Protein AF-A0A6M0C9Z7-F1 (afdb_monomer_lite)

Sequence (163 aa):
SEVKKAYPNFPDISFANYVRMMDSFFFRKKTLMELGNIENYPGWQTTRFIWFYFKRPLECLSSPLSEKYFGSEKCQEDMFPVRFLKTENLNQDLYDFLIEVGYKQNEIKFILERKKVLPPSPTGEGSRKAKWEEYYTPELKNFVRKREKFLFFLFPDYDVQKK

Secondary structure (DSSP, 8-state):
-HHHHH-TTTTS--HHHHHHHIIIIIS-HHHHHTT--GGGSPPHHHHHHHHHHBSSHHHHHTS---HHHHTSHHHHHHB---PPPPSTTHHHHHHHHHHHTT--HHHHTHHHHPPPP-PPPTTSS-STT--HHHH--HHHHHHHHHHTHHHHHH-GGG-PPP-

Structure (mmCIF, N/CA/C/O backbone):
data_AF-A0A6M0C9Z7-F1
#
_entry.id   AF-A0A6M0C9Z7-F1
#
loop_
_atom_site.group_PDB
_atom_site.id
_atom_site.type_symbol
_atom_site.label_atom_id
_atom_site.label_alt_id
_atom_site.label_comp_id
_atom_site.label_asym_id
_atom_site.label_entity_id
_atom_site.label_seq_id
_atom_site.pdbx_PDB_ins_code
_atom_site.Cartn_x
_atom_site.Cartn_y
_atom_site.Cartn_z
_atom_site.occupancy
_atom_site.B_iso_or_equiv
_atom_site.auth_seq_id
_atom_site.auth_comp_id
_atom_site.auth_asym_id
_atom_site.auth_atom_id
_atom_site.pdbx_PDB_model_num
ATOM 1 N N . SER A 1 1 ? -3.257 0.398 -30.704 1.00 77.19 1 SER A N 1
ATOM 2 C CA . SER A 1 1 ? -2.714 1.089 -29.516 1.00 77.19 1 SER A CA 1
ATOM 3 C C . SER A 1 1 ? -1.253 0.703 -29.341 1.00 77.19 1 SER A C 1
ATOM 5 O O . SER A 1 1 ? -0.867 -0.358 -29.820 1.00 77.19 1 SER A O 1
ATOM 7 N N . GLU A 1 2 ? -0.439 1.528 -28.675 1.00 80.00 2 GLU A N 1
ATOM 8 C CA . GLU A 1 2 ? 0.957 1.179 -28.341 1.00 80.00 2 GLU A CA 1
ATOM 9 C C . GLU A 1 2 ? 1.044 -0.105 -27.499 1.00 80.00 2 GLU A C 1
ATOM 11 O O . GLU A 1 2 ? 1.931 -0.924 -27.713 1.00 80.00 2 GLU A O 1
ATOM 16 N N . VAL A 1 3 ? 0.042 -0.343 -26.645 1.00 83.19 3 VAL A N 1
ATOM 17 C CA . VAL A 1 3 ? -0.122 -1.591 -25.885 1.00 83.19 3 VAL A CA 1
ATOM 18 C C . VAL A 1 3 ? -0.164 -2.817 -26.800 1.00 83.19 3 VAL A C 1
ATOM 20 O O . VAL A 1 3 ? 0.606 -3.742 -26.586 1.00 83.19 3 VAL A O 1
ATOM 23 N N . LYS A 1 4 ? -0.988 -2.816 -27.860 1.00 85.31 4 LYS A N 1
ATOM 24 C CA . LYS A 1 4 ? -1.060 -3.944 -28.813 1.00 85.31 4 LYS A CA 1
ATOM 25 C C . LYS A 1 4 ? 0.233 -4.140 -29.617 1.00 85.31 4 LYS A C 1
ATOM 27 O O . LYS A 1 4 ? 0.469 -5.236 -30.103 1.00 85.31 4 LYS A O 1
ATOM 32 N N . LYS A 1 5 ? 1.066 -3.099 -29.767 1.00 87.25 5 LYS A N 1
ATOM 33 C CA . LYS A 1 5 ? 2.389 -3.222 -30.406 1.00 87.25 5 LYS A CA 1
ATOM 34 C C . LYS A 1 5 ? 3.394 -3.919 -29.484 1.00 87.25 5 LYS A C 1
ATOM 36 O O . LYS A 1 5 ? 4.149 -4.758 -29.952 1.00 87.25 5 LYS A O 1
ATOM 41 N N . ALA A 1 6 ? 3.398 -3.577 -28.193 1.00 85.38 6 ALA A N 1
ATOM 42 C CA . ALA A 1 6 ? 4.295 -4.181 -27.203 1.00 85.38 6 ALA A CA 1
ATOM 43 C C . ALA A 1 6 ? 3.816 -5.559 -26.706 1.00 85.38 6 ALA A C 1
ATOM 45 O O . ALA A 1 6 ? 4.632 -6.398 -26.338 1.00 85.38 6 ALA A O 1
ATOM 46 N N . TYR A 1 7 ? 2.503 -5.798 -26.718 1.00 89.31 7 TYR A N 1
ATOM 47 C CA . TYR A 1 7 ? 1.858 -7.031 -26.271 1.00 89.31 7 TYR A CA 1
ATOM 48 C C . TYR A 1 7 ? 0.851 -7.515 -27.331 1.00 89.31 7 TYR A C 1
ATOM 50 O O . TYR A 1 7 ? -0.345 -7.231 -27.214 1.00 89.31 7 TYR A O 1
ATOM 58 N N . PRO A 1 8 ? 1.312 -8.236 -28.372 1.00 89.88 8 PRO A N 1
ATOM 59 C CA . PRO A 1 8 ? 0.471 -8.644 -29.503 1.00 89.88 8 PRO A CA 1
ATOM 60 C C . PRO A 1 8 ? -0.758 -9.476 -29.121 1.00 89.88 8 PRO A C 1
ATOM 62 O O . PRO A 1 8 ? -1.802 -9.344 -29.753 1.00 89.88 8 PRO A O 1
ATOM 65 N N . ASN A 1 9 ? -0.660 -10.271 -28.051 1.00 91.62 9 ASN A N 1
ATOM 66 C CA . ASN A 1 9 ? -1.744 -11.147 -27.599 1.00 91.62 9 ASN A CA 1
ATOM 67 C C . ASN A 1 9 ? -2.796 -10.430 -26.733 1.00 91.62 9 ASN A C 1
ATOM 69 O O . ASN A 1 9 ? -3.750 -11.055 -26.293 1.00 91.62 9 ASN A O 1
ATOM 73 N N . PHE A 1 10 ? -2.664 -9.123 -26.479 1.00 89.25 10 PHE A N 1
ATOM 74 C CA . PHE A 1 10 ? -3.620 -8.380 -25.653 1.00 89.25 10 PHE A CA 1
ATOM 75 C C . PHE A 1 10 ? -5.074 -8.504 -26.176 1.00 89.25 10 PHE A C 1
ATOM 77 O O . PHE A 1 10 ? -5.312 -8.236 -27.360 1.00 89.25 10 PHE A O 1
ATOM 84 N N . PRO A 1 11 ? -6.074 -8.790 -25.313 1.00 89.81 11 PRO A N 1
ATOM 85 C CA . PRO A 1 11 ? -6.016 -8.781 -23.843 1.00 89.81 11 PRO A CA 1
ATOM 86 C C . PRO A 1 11 ? -5.539 -10.086 -23.185 1.00 89.81 11 PRO A C 1
ATOM 88 O O . PRO A 1 11 ? -5.386 -10.111 -21.967 1.00 89.81 11 PRO A O 1
ATOM 91 N N . ASP A 1 12 ? -5.279 -11.138 -23.958 1.00 94.00 12 ASP A N 1
ATOM 92 C CA . ASP A 1 12 ? -4.845 -12.444 -23.461 1.00 94.00 12 ASP A CA 1
ATOM 93 C C . ASP A 1 12 ? -3.325 -12.476 -23.209 1.00 94.00 12 ASP A C 1
ATOM 95 O O . ASP A 1 12 ? -2.513 -12.908 -24.029 1.00 94.00 12 ASP A O 1
ATOM 99 N N . ILE A 1 13 ? -2.913 -11.914 -22.072 1.00 92.94 13 ILE A N 1
ATOM 100 C CA . ILE A 1 13 ? -1.512 -11.849 -21.640 1.00 92.94 13 ILE A CA 1
ATOM 101 C C . ILE A 1 13 ? -1.326 -12.517 -20.279 1.00 92.94 13 ILE A C 1
ATOM 103 O O . ILE A 1 13 ? -2.209 -12.489 -19.425 1.00 92.94 13 ILE A O 1
ATOM 107 N N . SER A 1 14 ? -0.133 -13.069 -20.045 1.00 91.81 14 SER A N 1
ATOM 108 C CA . SER A 1 14 ? 0.225 -13.623 -18.737 1.00 91.81 14 SER A CA 1
ATOM 109 C C . SER A 1 14 ? 0.189 -12.553 -17.641 1.00 91.81 14 SER A C 1
ATOM 111 O O . SER A 1 14 ? 0.409 -11.367 -17.903 1.00 91.81 14 SER A O 1
ATOM 113 N N . PHE A 1 15 ? 0.006 -12.973 -16.387 1.00 92.19 15 PHE A N 1
ATOM 114 C CA . PHE A 1 15 ? 0.048 -12.062 -15.240 1.00 92.19 15 PHE A CA 1
ATOM 115 C C . PHE A 1 15 ? 1.365 -11.266 -15.167 1.00 92.19 15 PHE A C 1
ATOM 117 O O . PHE A 1 15 ? 1.355 -10.062 -14.920 1.00 92.19 15 PHE A O 1
ATOM 124 N N . ALA A 1 16 ? 2.502 -11.904 -15.466 1.00 92.50 16 ALA A N 1
ATOM 125 C CA . ALA A 1 16 ? 3.800 -11.231 -15.516 1.00 92.50 16 ALA A CA 1
ATOM 126 C C . ALA A 1 16 ? 3.838 -10.109 -16.568 1.00 92.50 16 ALA A C 1
ATOM 128 O O . ALA A 1 16 ? 4.308 -9.005 -16.281 1.00 92.50 16 ALA A O 1
ATOM 129 N N . ASN A 1 17 ? 3.308 -10.370 -17.767 1.00 91.50 17 ASN A N 1
ATOM 130 C CA . ASN A 1 17 ? 3.210 -9.365 -18.823 1.00 91.50 17 ASN A CA 1
ATOM 131 C C . ASN A 1 17 ? 2.214 -8.267 -18.459 1.00 91.50 17 ASN A C 1
ATOM 133 O O . ASN A 1 17 ? 2.490 -7.102 -18.720 1.00 91.50 17 ASN A O 1
ATOM 137 N N . TYR A 1 18 ? 1.109 -8.605 -17.795 1.00 91.75 18 TYR A N 1
ATOM 138 C CA . TYR A 1 18 ? 0.163 -7.621 -17.280 1.00 91.75 18 TYR A CA 1
ATOM 139 C C . TYR A 1 18 ? 0.823 -6.666 -16.277 1.00 91.75 18 TYR A C 1
ATOM 141 O O . TYR A 1 18 ? 0.713 -5.453 -16.435 1.00 91.75 18 TYR A O 1
ATOM 149 N N . VAL A 1 19 ? 1.572 -7.176 -15.294 1.00 90.69 19 VAL A N 1
ATOM 150 C CA . VAL A 1 19 ? 2.279 -6.340 -14.306 1.00 90.69 19 VAL A CA 1
ATOM 151 C C . VAL A 1 19 ? 3.297 -5.417 -14.984 1.00 90.69 19 VAL A C 1
ATOM 153 O O . VAL A 1 19 ? 3.304 -4.214 -14.723 1.00 90.69 19 VAL A O 1
ATOM 156 N N . ARG A 1 20 ? 4.121 -5.947 -15.898 1.00 88.25 20 ARG A N 1
ATOM 157 C CA . ARG A 1 20 ? 5.107 -5.147 -16.649 1.00 88.25 20 ARG A CA 1
ATOM 158 C C . ARG A 1 20 ? 4.442 -4.114 -17.558 1.00 88.25 20 ARG A C 1
ATOM 160 O O . ARG A 1 20 ? 4.926 -2.988 -17.667 1.00 88.25 20 ARG A O 1
ATOM 167 N N . MET A 1 21 ? 3.325 -4.471 -18.191 1.00 87.44 21 MET A N 1
ATOM 168 C CA . MET A 1 21 ? 2.523 -3.564 -19.007 1.00 87.44 21 MET A CA 1
ATOM 169 C C . MET A 1 21 ? 1.960 -2.425 -18.157 1.00 87.44 21 MET A C 1
ATOM 171 O O . MET A 1 21 ? 2.094 -1.269 -18.548 1.00 87.44 21 MET A O 1
ATOM 175 N N . MET A 1 22 ? 1.367 -2.735 -17.001 1.00 84.69 22 MET A N 1
ATOM 176 C CA . MET A 1 22 ? 0.821 -1.736 -16.080 1.00 84.69 22 MET A CA 1
ATOM 177 C C . MET A 1 22 ? 1.895 -0.744 -15.630 1.00 84.69 22 MET A C 1
ATOM 179 O O . MET A 1 22 ? 1.676 0.464 -15.714 1.00 84.69 22 MET A O 1
ATOM 183 N N . ASP A 1 23 ? 3.071 -1.244 -15.248 1.00 81.75 23 ASP A N 1
ATOM 184 C CA . ASP A 1 23 ? 4.211 -0.410 -14.853 1.00 81.75 23 ASP A CA 1
ATOM 185 C C . ASP A 1 23 ? 4.734 0.466 -16.012 1.00 81.75 23 ASP A C 1
ATOM 187 O O . ASP A 1 23 ? 5.104 1.615 -15.800 1.00 81.75 23 ASP A O 1
ATOM 191 N N . SER A 1 24 ? 4.695 -0.029 -17.256 1.00 77.06 24 SER A N 1
ATOM 192 C CA . SER A 1 24 ? 5.246 0.681 -18.426 1.00 77.06 24 SER A CA 1
ATOM 193 C C . SER A 1 24 ? 4.286 1.677 -19.093 1.00 77.06 24 SER A C 1
ATOM 195 O O . SER A 1 24 ? 4.732 2.678 -19.658 1.00 77.06 24 SER A O 1
ATOM 197 N N . PHE A 1 25 ? 2.981 1.380 -19.108 1.00 71.94 25 PHE A N 1
ATOM 198 C CA . PHE A 1 25 ? 1.985 2.105 -19.913 1.00 71.94 25 PHE A CA 1
ATOM 199 C C . PHE A 1 25 ? 1.018 2.958 -19.096 1.00 71.94 25 PHE A C 1
ATOM 201 O O . PHE A 1 25 ? 0.568 3.990 -19.590 1.00 71.94 25 PHE A O 1
ATOM 208 N N . PHE A 1 26 ? 0.670 2.538 -17.877 1.00 67.06 26 PHE A N 1
ATOM 209 C CA . PHE A 1 26 ? -0.294 3.267 -17.043 1.00 67.06 26 PHE A CA 1
ATOM 210 C C . PHE A 1 26 ? 0.373 4.253 -16.087 1.00 67.06 26 PHE A C 1
ATOM 212 O O . PHE A 1 26 ? -0.285 5.157 -15.568 1.00 67.06 26 PHE A O 1
ATOM 219 N N . PHE A 1 27 ? 1.692 4.155 -15.932 1.00 61.81 27 PHE A N 1
ATOM 220 C CA . PHE A 1 27 ? 2.488 5.247 -15.406 1.00 61.81 27 PHE A CA 1
ATOM 221 C C . PHE A 1 27 ? 2.344 6.452 -16.342 1.00 61.81 27 PHE A C 1
ATOM 223 O O . PHE A 1 27 ? 2.573 6.329 -17.547 1.00 61.81 27 PHE A O 1
ATOM 230 N N . ARG A 1 28 ? 1.915 7.609 -15.816 1.00 58.47 28 ARG A N 1
ATOM 231 C CA . ARG A 1 28 ? 1.707 8.848 -16.586 1.00 58.47 28 ARG A CA 1
ATOM 232 C C . ARG A 1 28 ? 3.038 9.329 -17.173 1.00 58.47 28 ARG A C 1
ATOM 234 O O . ARG A 1 28 ? 3.673 10.230 -16.633 1.00 58.47 28 ARG A O 1
ATOM 241 N N . LYS A 1 29 ? 3.430 8.739 -18.306 1.00 56.06 29 LYS A N 1
ATOM 242 C CA . LYS A 1 29 ? 4.660 9.034 -19.044 1.00 56.06 29 LYS A CA 1
ATOM 243 C C . LYS A 1 29 ? 4.816 10.530 -19.266 1.00 56.06 29 LYS A C 1
ATOM 245 O O . LYS A 1 29 ? 5.889 11.046 -19.037 1.00 56.06 29 LYS A O 1
ATOM 250 N N . LYS A 1 30 ? 3.752 11.256 -19.615 1.00 53.09 30 LYS A N 1
ATOM 251 C CA . LYS A 1 30 ? 3.880 12.672 -19.980 1.00 53.09 30 LYS A CA 1
ATOM 252 C C . LYS A 1 30 ? 4.341 13.577 -18.823 1.00 53.09 30 LYS A C 1
ATOM 254 O O . LYS A 1 30 ? 5.250 14.361 -19.022 1.00 53.09 30 LYS A O 1
ATOM 259 N N . THR A 1 31 ? 3.776 13.433 -17.622 1.00 55.72 31 THR A N 1
ATOM 260 C CA . THR A 1 31 ? 4.095 14.312 -16.475 1.00 55.72 31 THR A CA 1
ATOM 261 C C . THR A 1 31 ? 5.435 13.977 -15.811 1.00 55.72 31 THR A C 1
ATOM 263 O O . THR A 1 31 ? 6.046 14.848 -15.210 1.00 55.72 31 THR A O 1
ATOM 266 N N . LEU A 1 32 ? 5.900 12.725 -15.907 1.00 56.75 32 LEU A N 1
ATOM 267 C CA . LEU A 1 32 ? 7.131 12.267 -15.243 1.00 56.75 32 LEU A CA 1
ATOM 268 C C . LEU A 1 32 ? 8.309 12.073 -16.218 1.00 56.75 32 LEU A C 1
ATOM 270 O O . LEU A 1 32 ? 9.451 12.148 -15.787 1.00 56.75 32 LEU A O 1
ATOM 274 N N . MET A 1 33 ? 8.076 11.915 -17.533 1.00 53.84 33 MET A N 1
ATOM 275 C CA . MET A 1 33 ? 9.149 11.971 -18.549 1.00 53.84 33 MET A CA 1
ATOM 276 C C . MET A 1 33 ? 9.802 13.351 -18.618 1.00 53.84 33 MET A C 1
ATOM 278 O O . MET A 1 33 ? 10.995 13.436 -18.889 1.00 53.84 33 MET A O 1
ATOM 282 N N . GLU A 1 34 ? 9.047 14.416 -18.337 1.00 57.31 34 GLU A N 1
ATOM 283 C CA . GLU A 1 34 ? 9.589 15.775 -18.195 1.00 57.31 34 GLU A CA 1
ATOM 284 C C . GLU A 1 34 ? 10.544 15.893 -16.989 1.00 57.31 34 GLU A C 1
ATOM 286 O O . GLU A 1 34 ? 11.362 16.806 -16.939 1.00 57.31 34 GLU A O 1
ATOM 291 N N . LEU A 1 35 ? 10.497 14.936 -16.054 1.00 55.47 35 LEU A N 1
ATOM 292 C CA . LEU A 1 35 ? 11.282 14.902 -14.820 1.00 55.47 35 LEU A CA 1
ATOM 293 C C . LEU A 1 35 ? 12.464 13.895 -14.867 1.00 55.47 35 LEU A C 1
ATOM 295 O O . LEU A 1 35 ? 13.108 13.646 -13.848 1.00 55.47 35 LEU A O 1
ATOM 299 N N . GLY A 1 36 ? 12.804 13.319 -16.029 1.00 55.12 36 GLY A N 1
ATOM 300 C CA . GLY A 1 36 ? 14.031 12.521 -16.221 1.00 55.12 36 GLY A CA 1
ATOM 301 C C . GLY A 1 36 ? 13.903 10.992 -16.066 1.00 55.12 36 GLY A C 1
ATOM 302 O O . GLY A 1 36 ? 12.853 10.409 -16.323 1.00 55.12 36 GLY A O 1
ATOM 303 N N . ASN A 1 37 ? 15.024 10.321 -15.741 1.00 55.41 37 ASN A N 1
ATOM 304 C CA . ASN A 1 37 ? 15.252 8.870 -15.907 1.00 55.41 37 ASN A CA 1
ATOM 305 C C . ASN A 1 37 ? 14.208 7.975 -15.202 1.00 55.41 37 ASN A C 1
ATOM 307 O O . ASN A 1 37 ? 14.237 7.800 -13.983 1.00 55.41 37 ASN A O 1
ATOM 311 N N . ILE A 1 38 ? 13.354 7.339 -16.012 1.00 58.72 38 ILE A N 1
ATOM 312 C CA . ILE A 1 38 ? 12.228 6.467 -15.632 1.00 58.72 38 ILE A CA 1
ATOM 313 C C . ILE A 1 38 ? 12.650 5.313 -14.705 1.00 58.72 38 ILE A C 1
ATOM 315 O O . ILE A 1 38 ? 11.857 4.878 -13.869 1.00 58.72 38 ILE A O 1
ATOM 319 N N . GLU A 1 39 ? 13.892 4.829 -14.798 1.00 61.19 39 GLU A N 1
ATOM 320 C CA . GLU A 1 39 ? 14.351 3.694 -13.986 1.00 61.19 39 GLU A CA 1
ATOM 321 C C . GLU A 1 39 ? 14.434 4.004 -12.486 1.00 61.19 39 GLU A C 1
ATOM 323 O O . GLU A 1 39 ? 14.313 3.088 -11.669 1.00 61.19 39 GLU A O 1
ATOM 328 N N . ASN A 1 40 ? 14.577 5.282 -12.124 1.00 66.00 40 ASN A N 1
ATOM 329 C CA . ASN A 1 40 ? 14.651 5.735 -10.733 1.00 66.00 40 ASN A CA 1
ATOM 330 C C . ASN A 1 40 ? 13.277 6.043 -10.122 1.00 66.00 40 ASN A C 1
ATOM 332 O O . ASN A 1 40 ? 13.193 6.360 -8.935 1.00 66.00 40 ASN A O 1
ATOM 336 N N . TYR A 1 41 ? 12.204 5.954 -10.910 1.00 75.62 41 TYR A N 1
ATOM 337 C CA . TYR A 1 41 ? 10.857 6.204 -10.420 1.00 75.62 41 TYR A CA 1
ATOM 338 C C . TYR A 1 41 ? 10.266 4.961 -9.764 1.00 75.62 41 TYR A C 1
ATOM 340 O O . TYR A 1 41 ? 10.522 3.846 -10.226 1.00 75.62 41 TYR A O 1
ATOM 348 N N . PRO A 1 42 ? 9.442 5.134 -8.720 1.00 83.12 42 PRO A N 1
ATOM 349 C CA . PRO A 1 42 ? 8.728 4.022 -8.119 1.00 83.12 42 PRO A CA 1
ATOM 350 C C . PRO A 1 42 ? 7.782 3.332 -9.109 1.00 83.12 42 PRO A C 1
ATOM 352 O O . PRO A 1 42 ? 7.391 3.893 -10.134 1.00 83.12 42 PRO A O 1
ATOM 355 N N . GLY A 1 43 ? 7.399 2.105 -8.770 1.00 86.19 43 GLY A N 1
ATOM 356 C CA . GLY A 1 43 ? 6.373 1.362 -9.483 1.00 86.19 43 GLY A CA 1
ATOM 357 C C . GLY A 1 43 ? 4.982 1.976 -9.337 1.00 86.19 43 GLY A C 1
ATOM 358 O O . GLY A 1 43 ? 4.724 2.841 -8.492 1.00 86.19 43 GLY A O 1
ATOM 359 N N . TRP A 1 44 ? 4.067 1.515 -10.188 1.00 86.56 44 TRP A N 1
ATOM 360 C CA . TRP A 1 44 ? 2.697 2.022 -10.266 1.00 86.56 44 TRP A CA 1
ATOM 361 C C . TRP A 1 44 ? 1.962 2.050 -8.918 1.00 86.56 44 TRP A C 1
ATOM 363 O O . TRP A 1 44 ? 1.244 3.015 -8.639 1.00 86.56 44 TRP A O 1
ATOM 373 N N . GLN A 1 45 ? 2.119 1.027 -8.073 1.00 90.88 45 GLN A N 1
ATOM 374 C CA . GLN A 1 45 ? 1.376 0.963 -6.810 1.00 90.88 45 GLN A CA 1
ATOM 375 C C . GLN A 1 45 ? 1.895 1.991 -5.807 1.00 90.88 45 GLN A C 1
ATOM 377 O O . GLN A 1 45 ? 1.103 2.702 -5.192 1.00 90.88 45 GLN A O 1
ATOM 382 N N . THR A 1 46 ? 3.212 2.131 -5.695 1.00 90.81 46 THR A N 1
ATOM 383 C CA . THR A 1 46 ? 3.872 3.151 -4.880 1.00 90.81 46 THR A CA 1
ATOM 384 C C . THR A 1 46 ? 3.474 4.548 -5.345 1.00 90.81 46 THR A C 1
ATOM 386 O O . THR A 1 46 ? 3.129 5.398 -4.528 1.00 90.81 46 THR A O 1
ATOM 389 N N . THR A 1 47 ? 3.440 4.793 -6.657 1.00 88.25 47 THR A N 1
ATOM 390 C CA . THR A 1 47 ? 2.980 6.078 -7.197 1.00 88.25 47 THR A CA 1
ATOM 391 C C . THR A 1 47 ? 1.539 6.374 -6.822 1.00 88.25 47 THR A C 1
ATOM 393 O O . THR A 1 47 ? 1.243 7.487 -6.389 1.00 88.25 47 THR A O 1
ATOM 396 N N . ARG A 1 48 ? 0.636 5.394 -6.943 1.00 90.19 48 ARG A N 1
ATOM 397 C CA . ARG A 1 48 ? -0.753 5.566 -6.499 1.00 90.19 48 ARG A CA 1
ATOM 398 C C . ARG A 1 48 ? -0.833 5.830 -5.004 1.00 90.19 48 ARG A C 1
ATOM 400 O O . ARG A 1 48 ? -1.583 6.709 -4.601 1.00 90.19 48 ARG A O 1
ATOM 407 N N . PHE A 1 49 ? -0.071 5.097 -4.201 1.00 93.50 49 PHE A N 1
ATOM 408 C CA . PHE A 1 49 ? -0.031 5.287 -2.758 1.00 93.50 49 PHE A CA 1
ATOM 409 C C . PHE A 1 49 ? 0.362 6.721 -2.402 1.00 93.50 49 PHE A C 1
ATOM 411 O O . PHE A 1 49 ? -0.352 7.382 -1.652 1.00 93.50 49 PHE A O 1
ATOM 418 N N . ILE A 1 50 ? 1.432 7.236 -3.013 1.00 91.69 50 ILE A N 1
ATOM 419 C CA . ILE A 1 50 ? 1.853 8.626 -2.831 1.00 91.69 50 ILE A CA 1
ATOM 420 C C . ILE A 1 50 ? 0.733 9.578 -3.255 1.00 91.69 50 ILE A C 1
ATOM 422 O O . ILE A 1 50 ? 0.381 10.485 -2.511 1.00 91.69 50 ILE A O 1
ATOM 426 N N . TRP A 1 51 ? 0.100 9.325 -4.401 1.00 90.75 51 TRP A N 1
ATOM 427 C CA . TRP A 1 51 ? -0.996 10.153 -4.902 1.00 90.75 51 TRP A CA 1
ATOM 428 C C . TRP A 1 51 ? -2.192 10.270 -3.947 1.00 90.75 51 TRP A C 1
ATOM 430 O O . TRP A 1 51 ? -2.828 11.319 -3.902 1.00 90.75 51 TRP A O 1
ATOM 440 N N . PHE A 1 52 ? -2.515 9.206 -3.206 1.00 93.56 52 PHE A N 1
ATOM 441 C CA . PHE A 1 52 ? -3.649 9.192 -2.277 1.00 93.56 52 PHE A CA 1
ATOM 442 C C . PHE A 1 52 ? -3.299 9.691 -0.874 1.00 93.56 52 PHE A C 1
ATOM 444 O O . PHE A 1 52 ? -4.144 10.311 -0.231 1.00 93.56 52 PHE A O 1
ATOM 451 N N . TYR A 1 53 ? -2.091 9.403 -0.386 1.00 95.81 53 TYR A N 1
ATOM 452 C CA . TYR A 1 53 ? -1.760 9.555 1.033 1.00 95.81 53 TYR A CA 1
ATOM 453 C C . TYR A 1 53 ? -0.745 10.659 1.335 1.00 95.81 53 TYR A C 1
ATOM 455 O O . TYR A 1 53 ? -0.518 10.950 2.508 1.00 95.81 53 TYR A O 1
ATOM 463 N N . PHE A 1 54 ? -0.164 11.305 0.320 1.00 94.56 54 PHE A N 1
ATOM 464 C CA . PHE A 1 54 ? 0.761 12.421 0.514 1.00 94.56 54 PHE A CA 1
ATOM 465 C C . PHE A 1 54 ? 0.079 13.760 0.249 1.00 94.56 54 PHE A C 1
ATOM 467 O O . PHE A 1 54 ? -0.715 13.907 -0.679 1.00 94.56 54 PHE A O 1
ATOM 474 N N . LYS A 1 55 ? 0.448 14.769 1.042 1.00 95.75 55 LYS A N 1
ATOM 475 C CA . LYS A 1 55 ? -0.083 16.138 0.964 1.00 95.75 55 LYS A CA 1
ATOM 476 C C . LYS A 1 55 ? 0.283 16.831 -0.350 1.00 95.75 55 LYS A C 1
ATOM 478 O O . LYS A 1 55 ? -0.483 17.647 -0.852 1.00 95.75 55 LYS A O 1
ATOM 483 N N . ARG A 1 56 ? 1.469 16.524 -0.889 1.00 92.00 56 ARG A N 1
ATOM 484 C CA . ARG A 1 56 ? 2.047 17.129 -2.104 1.00 92.00 56 ARG A CA 1
ATOM 485 C C . ARG A 1 56 ? 2.659 16.035 -2.992 1.00 92.00 56 ARG A C 1
ATOM 487 O O . ARG A 1 56 ? 3.880 15.887 -3.049 1.00 92.00 56 ARG A O 1
ATOM 494 N N . PRO A 1 57 ? 1.828 15.217 -3.663 1.00 88.94 57 PRO A N 1
ATOM 495 C CA . PRO A 1 57 ? 2.294 13.998 -4.321 1.00 88.94 57 PRO A CA 1
ATOM 496 C C . PRO A 1 57 ? 3.220 14.263 -5.513 1.00 88.94 57 PRO A C 1
ATOM 498 O O . PRO A 1 57 ? 4.163 13.508 -5.719 1.00 88.94 57 PRO A O 1
ATOM 501 N N . LEU A 1 58 ? 2.999 15.339 -6.276 1.00 85.56 58 LEU A N 1
ATOM 502 C CA . LEU A 1 58 ? 3.875 15.707 -7.395 1.00 85.56 58 LEU A CA 1
ATOM 503 C C . LEU A 1 58 ? 5.278 16.100 -6.926 1.00 85.56 58 LEU A C 1
ATOM 505 O O . LEU A 1 58 ? 6.256 15.658 -7.516 1.00 85.56 58 LEU A O 1
ATOM 509 N N . GLU A 1 59 ? 5.379 16.874 -5.844 1.00 85.94 59 GLU A N 1
ATOM 510 C CA . GLU A 1 59 ? 6.671 17.246 -5.257 1.00 85.94 59 GLU A CA 1
ATOM 511 C C . GLU A 1 59 ? 7.414 16.007 -4.748 1.00 85.94 59 GLU A C 1
ATOM 513 O O . GLU A 1 59 ? 8.579 15.809 -5.085 1.00 85.94 59 GLU A O 1
ATOM 518 N N . CYS A 1 60 ? 6.721 15.126 -4.018 1.00 85.94 60 CYS A N 1
ATOM 519 C CA . CYS A 1 60 ? 7.289 13.867 -3.533 1.00 85.94 60 CYS A CA 1
ATOM 520 C C . CYS A 1 60 ? 7.809 12.988 -4.685 1.00 85.94 60 CYS A C 1
ATOM 522 O O . CYS A 1 60 ? 8.920 12.469 -4.618 1.00 85.94 60 CYS A O 1
ATOM 524 N N . LEU A 1 61 ? 7.040 12.871 -5.773 1.00 82.56 61 LEU A N 1
ATOM 525 C CA . LEU A 1 61 ? 7.414 12.073 -6.944 1.00 82.56 61 LEU A CA 1
ATOM 526 C C . LEU A 1 61 ? 8.494 12.727 -7.811 1.00 82.56 61 LEU A C 1
ATOM 528 O O . LEU A 1 61 ? 9.119 12.026 -8.597 1.00 82.56 61 LEU A O 1
ATOM 532 N N . SER A 1 62 ? 8.721 14.037 -7.691 1.00 77.88 62 SER A N 1
ATOM 533 C CA . SER A 1 62 ? 9.743 14.754 -8.469 1.00 77.88 62 SER A CA 1
ATOM 534 C C . SER A 1 62 ? 11.174 14.532 -7.966 1.00 77.88 62 SER A C 1
ATOM 536 O O . SER A 1 62 ? 12.131 14.883 -8.653 1.00 77.88 62 SER A O 1
ATOM 538 N N . SER A 1 63 ? 11.334 13.941 -6.778 1.00 72.31 63 SER A N 1
ATOM 539 C CA . SER A 1 63 ? 12.632 13.637 -6.173 1.00 72.31 63 SER A CA 1
ATOM 540 C C . SER A 1 63 ? 12.885 12.127 -6.118 1.00 72.31 63 SER A C 1
ATOM 542 O O . SER A 1 63 ? 11.940 11.354 -5.945 1.00 72.31 63 SER A O 1
ATOM 544 N N . PRO A 1 64 ? 14.150 11.669 -6.205 1.00 70.31 64 PRO A N 1
ATOM 545 C CA . PRO A 1 64 ? 14.478 10.265 -5.998 1.00 70.31 64 PRO A CA 1
ATOM 546 C C . PRO A 1 64 ? 14.023 9.785 -4.617 1.00 70.31 64 PRO A C 1
ATOM 548 O O . PRO A 1 64 ? 14.505 10.235 -3.574 1.00 70.31 64 PRO A O 1
ATOM 551 N N . LEU A 1 65 ? 13.105 8.828 -4.625 1.00 78.81 65 LEU A N 1
ATOM 552 C CA . LEU A 1 65 ? 12.624 8.153 -3.434 1.00 78.81 65 LEU A CA 1
ATOM 553 C C . LEU A 1 65 ? 13.705 7.187 -2.928 1.00 78.81 65 LEU A C 1
ATOM 555 O O . LEU A 1 65 ? 14.000 6.175 -3.563 1.00 78.81 65 LEU A O 1
ATOM 559 N N . SER A 1 66 ? 14.330 7.518 -1.799 1.00 81.25 66 SER A N 1
ATOM 560 C CA . SER A 1 66 ? 15.432 6.743 -1.213 1.00 81.25 66 SER A CA 1
ATOM 561 C C . SER A 1 66 ? 15.029 6.083 0.103 1.00 81.25 66 SER A C 1
ATOM 563 O O . SER A 1 66 ? 14.160 6.584 0.811 1.00 81.25 66 SER A O 1
ATOM 565 N N . GLU A 1 67 ? 15.719 5.005 0.491 1.00 81.06 67 GLU A N 1
ATOM 566 C CA . GLU A 1 67 ? 15.521 4.373 1.809 1.00 81.06 67 GLU A CA 1
ATOM 567 C C . GLU A 1 67 ? 15.713 5.366 2.961 1.00 81.06 67 GLU A C 1
ATOM 569 O O . GLU A 1 67 ? 14.950 5.355 3.924 1.00 81.06 67 GLU A O 1
ATOM 574 N N . LYS A 1 68 ? 16.689 6.276 2.830 1.00 85.25 68 LYS A N 1
ATOM 575 C CA . LYS A 1 68 ? 16.920 7.346 3.805 1.00 85.25 68 LYS A CA 1
ATOM 576 C C . LYS A 1 68 ? 15.702 8.260 3.938 1.00 85.25 68 LYS A C 1
ATOM 578 O O . LYS A 1 68 ? 15.364 8.648 5.050 1.00 85.25 68 LYS A O 1
ATOM 583 N N . TYR A 1 69 ? 15.056 8.609 2.825 1.00 87.12 69 TYR A N 1
ATOM 584 C CA . TYR A 1 69 ? 13.822 9.392 2.862 1.00 87.12 69 TYR A CA 1
ATOM 585 C C . TYR A 1 69 ? 12.701 8.604 3.544 1.00 87.12 69 TYR A C 1
ATOM 587 O O . TYR A 1 69 ? 12.052 9.139 4.435 1.00 87.12 69 TYR A O 1
ATOM 595 N N . PHE A 1 70 ? 12.522 7.328 3.203 1.00 85.25 70 PHE A N 1
ATOM 596 C CA . PHE A 1 70 ? 11.432 6.506 3.740 1.00 85.25 70 PHE A CA 1
ATOM 597 C C . PHE A 1 70 ? 11.474 6.355 5.261 1.00 85.25 70 PHE A C 1
ATOM 599 O O . PHE A 1 70 ? 10.430 6.371 5.904 1.00 85.25 70 PHE A O 1
ATOM 606 N N . GLY A 1 71 ? 12.674 6.251 5.837 1.00 84.56 71 GLY A N 1
ATOM 607 C CA . GLY A 1 71 ? 12.871 6.190 7.287 1.00 84.56 71 GLY A CA 1
ATOM 608 C C . GLY A 1 71 ? 12.907 7.548 7.994 1.00 84.56 71 GLY A C 1
ATOM 609 O O . GLY A 1 71 ? 13.154 7.586 9.195 1.00 84.56 71 GLY A O 1
ATOM 610 N N . SER A 1 72 ? 12.725 8.660 7.277 1.00 89.38 72 SER A N 1
ATOM 611 C CA . SER A 1 72 ? 12.839 10.005 7.851 1.00 89.38 72 SER A CA 1
ATOM 612 C C . SER A 1 72 ? 11.511 10.536 8.394 1.00 89.38 72 SER A C 1
ATOM 614 O O . SER A 1 72 ? 10.443 10.249 7.852 1.00 89.38 72 SER A O 1
ATOM 616 N N . GLU A 1 73 ? 11.591 11.410 9.399 1.00 90.19 73 GLU A N 1
ATOM 617 C CA . GLU A 1 73 ? 10.450 12.199 9.892 1.00 90.19 73 GLU A CA 1
ATOM 618 C C . GLU A 1 73 ? 9.795 13.000 8.760 1.00 90.19 73 GLU A C 1
ATOM 620 O O . GLU A 1 73 ? 8.573 13.070 8.665 1.00 90.19 73 GLU A O 1
ATOM 625 N N . LYS A 1 74 ? 10.597 13.493 7.808 1.00 90.62 74 LYS A N 1
ATOM 626 C CA . LYS A 1 74 ? 10.107 14.227 6.637 1.00 90.62 74 LYS A CA 1
ATOM 627 C C . LYS A 1 74 ? 9.112 13.421 5.795 1.00 90.62 74 LYS A C 1
ATOM 629 O O . LYS A 1 74 ? 8.150 13.991 5.287 1.00 90.62 74 LYS A O 1
ATOM 634 N N . CYS A 1 75 ? 9.316 12.110 5.640 1.00 90.38 75 CYS A N 1
ATOM 635 C CA . CYS A 1 75 ? 8.357 11.257 4.930 1.00 90.38 75 CYS A CA 1
ATOM 636 C C . CYS A 1 75 ? 7.023 11.178 5.684 1.00 90.38 75 CYS A C 1
ATOM 638 O O . CYS A 1 75 ? 5.965 11.244 5.062 1.00 90.38 75 CYS A O 1
ATOM 640 N N . GLN A 1 76 ? 7.061 11.092 7.015 1.00 90.88 76 GLN A N 1
ATOM 641 C CA . GLN A 1 76 ? 5.854 11.090 7.845 1.00 90.88 76 GLN A CA 1
ATOM 642 C C . GLN A 1 76 ? 5.132 12.445 7.784 1.00 90.88 76 GLN A C 1
ATOM 644 O O . GLN A 1 76 ? 3.911 12.491 7.660 1.00 90.88 76 GLN A O 1
ATOM 649 N N . GLU A 1 77 ? 5.877 13.552 7.793 1.00 93.38 77 GLU A N 1
ATOM 650 C CA . GLU A 1 77 ? 5.332 14.905 7.647 1.00 93.38 77 GLU A CA 1
ATOM 651 C C . GLU A 1 77 ? 4.694 15.150 6.277 1.00 93.38 77 GLU A C 1
ATOM 653 O O . GLU A 1 77 ? 3.708 15.886 6.178 1.00 93.38 77 GLU A O 1
ATOM 658 N N . ASP A 1 78 ? 5.232 14.555 5.212 1.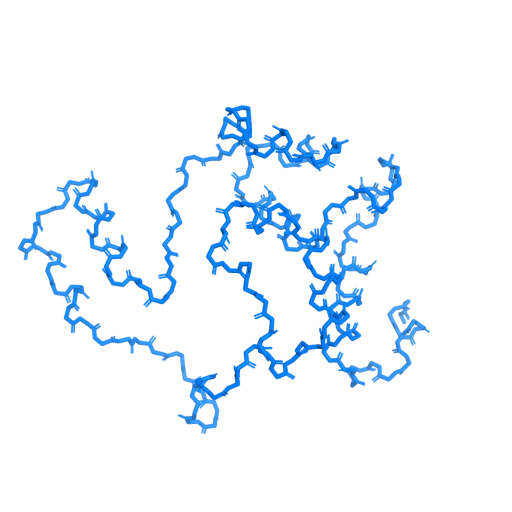00 94.06 78 ASP A N 1
ATOM 659 C CA . ASP A 1 78 ? 4.664 14.665 3.868 1.00 94.06 78 ASP A CA 1
ATOM 660 C C . ASP A 1 78 ? 3.379 13.836 3.703 1.00 94.06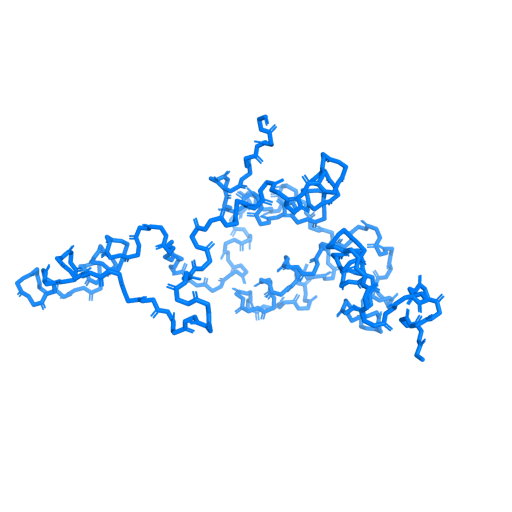 78 ASP A C 1
ATOM 662 O O . ASP A 1 78 ? 2.556 14.152 2.837 1.00 94.06 78 ASP A O 1
ATOM 666 N N . MET A 1 79 ? 3.170 12.823 4.549 1.00 95.25 79 MET A N 1
ATOM 667 C CA . MET A 1 79 ? 1.957 12.007 4.586 1.00 95.25 79 MET A CA 1
ATOM 668 C C . MET A 1 79 ? 0.826 12.683 5.374 1.00 95.25 79 MET A C 1
ATOM 670 O O . MET A 1 79 ? 1.034 13.454 6.316 1.00 95.25 79 MET A O 1
ATOM 674 N N . PHE A 1 80 ? -0.417 12.394 4.993 1.00 96.12 80 PHE A N 1
ATOM 675 C CA . PHE A 1 80 ? -1.568 12.647 5.859 1.00 96.12 80 PHE A CA 1
ATOM 676 C C . PHE A 1 80 ? -1.523 11.714 7.086 1.00 96.12 80 PHE A C 1
ATOM 678 O O . PHE A 1 80 ? -1.026 10.591 6.971 1.00 96.12 80 PHE A O 1
ATOM 685 N N . PRO A 1 81 ? -2.065 12.132 8.247 1.00 92.31 81 PRO A N 1
ATOM 686 C CA . PRO A 1 81 ? -2.149 11.288 9.439 1.00 92.31 81 PRO A CA 1
ATOM 687 C C . PRO A 1 81 ? -3.211 10.195 9.239 1.00 92.31 81 PRO A C 1
ATOM 689 O O . PRO A 1 81 ? -4.366 10.338 9.632 1.00 92.31 81 PRO A O 1
ATOM 692 N N . VAL A 1 82 ? -2.825 9.117 8.561 1.00 91.12 82 VAL A N 1
ATOM 693 C CA . VAL A 1 82 ? -3.713 8.022 8.160 1.00 91.12 82 VAL A CA 1
ATOM 694 C C . VAL A 1 82 ? -3.408 6.783 8.991 1.00 91.12 82 VAL A C 1
ATOM 696 O O . VAL A 1 82 ? -2.259 6.361 9.100 1.00 91.12 82 VAL A O 1
ATOM 699 N N . ARG A 1 83 ? -4.457 6.162 9.537 1.00 91.12 83 ARG A N 1
ATOM 700 C CA . ARG A 1 83 ? -4.386 4.828 10.141 1.00 91.12 83 ARG A CA 1
ATOM 701 C C . ARG A 1 83 ? -4.692 3.787 9.068 1.00 91.12 83 ARG A C 1
ATOM 703 O O . ARG A 1 83 ? -5.785 3.779 8.505 1.00 91.12 83 ARG A O 1
ATOM 710 N N . PHE A 1 84 ? -3.737 2.906 8.792 1.00 93.00 84 PHE A N 1
ATOM 711 C CA . PHE A 1 84 ? -3.946 1.770 7.897 1.00 93.00 84 PHE A CA 1
ATOM 712 C C . PHE A 1 84 ? -4.473 0.575 8.692 1.00 93.00 84 PHE A C 1
ATOM 714 O O . PHE A 1 84 ? -3.862 0.178 9.681 1.00 93.00 84 PHE A O 1
ATOM 721 N N . LEU A 1 85 ? -5.595 0.007 8.249 1.00 94.25 85 LEU A N 1
ATOM 722 C CA . LEU A 1 85 ? -6.157 -1.233 8.788 1.00 94.25 85 LEU A CA 1
ATOM 723 C C . LEU A 1 85 ? -5.867 -2.378 7.813 1.00 94.25 85 LEU A C 1
ATOM 725 O O . LEU A 1 85 ? -5.920 -2.187 6.594 1.00 94.25 85 LEU A O 1
ATOM 729 N N . LYS A 1 86 ? -5.584 -3.568 8.337 1.00 91.38 86 LYS A N 1
ATOM 730 C CA . LYS A 1 86 ? -5.233 -4.750 7.548 1.00 91.38 86 LYS A CA 1
ATOM 731 C C . LYS A 1 86 ? -6.456 -5.627 7.331 1.00 91.38 86 LYS A C 1
ATOM 733 O O . LYS A 1 86 ? -7.211 -5.908 8.256 1.00 91.38 86 LYS A O 1
ATOM 738 N N . THR A 1 87 ? -6.662 -6.112 6.109 1.00 88.38 87 THR A N 1
ATOM 739 C CA . THR A 1 87 ? -7.858 -6.918 5.788 1.00 88.38 87 THR A CA 1
ATOM 740 C C . THR A 1 87 ? -7.858 -8.259 6.533 1.00 88.38 87 THR A C 1
ATOM 742 O O . THR A 1 87 ? -8.907 -8.761 6.943 1.00 88.38 87 THR A O 1
ATOM 745 N N . GLU A 1 88 ? -6.681 -8.843 6.746 1.00 87.88 88 GLU A N 1
ATOM 746 C CA . GLU A 1 88 ? -6.474 -10.083 7.491 1.00 87.88 88 GLU A CA 1
ATOM 747 C C . GLU A 1 88 ? -6.950 -9.983 8.948 1.00 87.88 88 GLU A C 1
ATOM 749 O O . GLU A 1 88 ? -7.571 -10.940 9.429 1.00 87.88 88 GLU A O 1
ATOM 754 N N . ASN A 1 89 ? -6.778 -8.806 9.566 1.00 90.94 89 ASN A N 1
ATOM 755 C CA . ASN A 1 89 ? -7.060 -8.502 10.974 1.00 90.94 89 ASN A CA 1
ATOM 756 C C . ASN A 1 89 ? -8.143 -7.418 11.148 1.00 90.94 89 ASN A C 1
ATOM 758 O O . ASN A 1 89 ? -8.253 -6.817 12.213 1.00 90.94 89 ASN A O 1
ATOM 762 N N . LEU A 1 90 ? -8.972 -7.189 10.122 1.00 92.75 90 LEU A N 1
ATOM 763 C CA . LEU A 1 90 ? -9.816 -5.992 10.005 1.00 92.75 90 LEU A CA 1
ATOM 764 C C . LEU A 1 90 ? -10.690 -5.713 11.230 1.00 92.75 90 LEU A C 1
ATOM 766 O O . LEU A 1 90 ? -10.787 -4.568 11.655 1.00 92.75 90 LEU A O 1
ATOM 770 N N . ASN A 1 91 ? -11.336 -6.738 11.792 1.00 95.12 91 ASN A N 1
ATOM 771 C CA . ASN A 1 91 ? -12.215 -6.558 12.949 1.00 95.12 91 ASN A CA 1
ATOM 772 C C . ASN A 1 91 ? -11.443 -6.059 14.176 1.00 95.12 91 ASN A C 1
ATOM 774 O O . ASN A 1 91 ? -11.954 -5.213 14.903 1.00 95.12 91 ASN A O 1
ATOM 778 N N . GLN A 1 92 ? -10.237 -6.590 14.394 1.00 95.44 92 GLN A N 1
ATOM 779 C CA . GLN A 1 92 ? -9.394 -6.210 15.521 1.00 95.44 92 GLN A CA 1
ATOM 780 C C . GLN A 1 92 ? -8.854 -4.795 15.314 1.00 95.44 92 GLN A C 1
ATOM 782 O O . GLN A 1 92 ? -9.089 -3.930 16.150 1.00 95.44 92 GLN A O 1
ATOM 787 N N . ASP A 1 93 ? -8.254 -4.529 14.150 1.00 95.62 93 ASP A N 1
ATOM 788 C CA . ASP A 1 93 ? -7.695 -3.215 13.824 1.00 95.62 93 ASP A CA 1
ATOM 789 C C . ASP A 1 93 ? -8.766 -2.108 13.893 1.00 95.62 93 ASP A C 1
ATOM 791 O O . ASP A 1 93 ? -8.504 -1.009 14.385 1.00 95.62 93 ASP A O 1
ATOM 795 N N . LEU A 1 94 ? -9.987 -2.395 13.421 1.00 96.12 94 LEU A N 1
ATOM 796 C CA . LEU A 1 94 ? -11.115 -1.466 13.492 1.00 96.12 94 LEU A CA 1
ATOM 797 C C . LEU A 1 94 ? -11.585 -1.242 14.931 1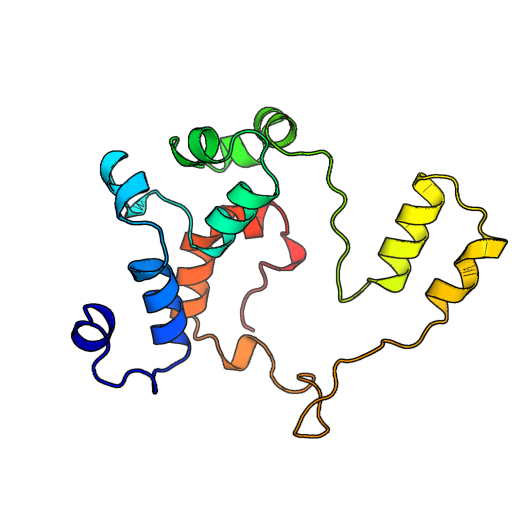.00 96.12 94 LEU A C 1
ATOM 799 O O . LEU A 1 94 ? 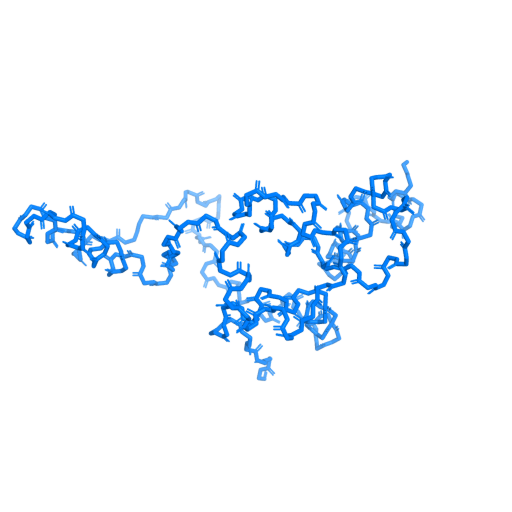-11.866 -0.104 15.300 1.00 96.12 94 LEU A O 1
ATOM 803 N N . TYR A 1 95 ? -11.694 -2.305 15.730 1.00 97.19 95 TYR A N 1
ATOM 804 C CA . TYR A 1 95 ? -12.071 -2.193 17.137 1.00 97.19 95 TYR A CA 1
ATOM 805 C C . TYR A 1 95 ? -11.071 -1.313 17.897 1.00 97.19 95 TYR A C 1
ATOM 807 O O . TYR A 1 95 ? -11.482 -0.353 18.548 1.00 97.19 95 TYR A O 1
ATOM 815 N N . ASP A 1 96 ? -9.771 -1.572 17.743 1.00 97.06 96 ASP A N 1
ATOM 816 C CA . ASP A 1 96 ? -8.709 -0.824 18.424 1.00 97.06 96 ASP A CA 1
ATOM 817 C C . ASP A 1 96 ? -8.693 0.650 18.001 1.00 97.06 96 ASP A C 1
ATOM 819 O O . ASP A 1 96 ? -8.606 1.544 18.844 1.00 97.06 96 ASP A O 1
ATOM 823 N N . PHE A 1 97 ? -8.866 0.920 16.703 1.00 96.75 97 PHE A N 1
ATOM 824 C CA . PHE A 1 97 ? -8.994 2.285 16.197 1.00 96.75 97 PHE A CA 1
ATOM 825 C C . PHE A 1 97 ? -10.212 3.016 16.785 1.00 96.75 97 PHE A C 1
ATOM 827 O O . PHE A 1 97 ? -10.110 4.179 17.171 1.00 96.75 97 PHE A O 1
ATOM 834 N N . LEU A 1 98 ? -11.369 2.354 16.885 1.00 96.94 98 LEU A N 1
ATOM 835 C CA . LEU A 1 98 ? -12.573 2.979 17.437 1.00 96.94 98 LEU A CA 1
ATOM 836 C C 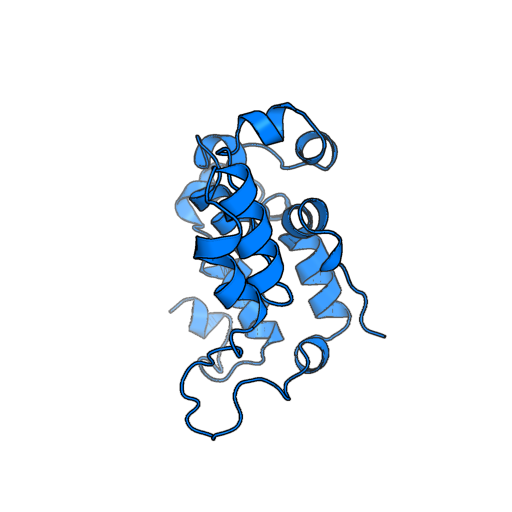. LEU A 1 98 ? -12.436 3.281 18.940 1.00 96.94 98 LEU A C 1
ATOM 838 O O . LEU A 1 98 ? -12.938 4.305 19.403 1.00 96.94 98 LEU A O 1
ATOM 842 N N . ILE A 1 99 ? -11.716 2.444 19.693 1.00 97.50 99 ILE A N 1
ATOM 843 C CA . ILE A 1 99 ? -11.356 2.751 21.084 1.00 97.50 99 ILE A CA 1
ATOM 844 C C . ILE A 1 99 ? -10.459 3.992 21.158 1.00 97.50 99 ILE A C 1
ATOM 846 O O . ILE A 1 99 ? -10.750 4.889 21.948 1.00 97.50 99 ILE A O 1
ATOM 850 N N . GLU A 1 100 ? -9.413 4.080 20.326 1.00 96.31 100 GLU A N 1
ATOM 851 C CA . GLU A 1 100 ? -8.504 5.241 20.288 1.00 96.31 100 GLU A CA 1
ATOM 852 C C . GLU A 1 100 ? -9.251 6.562 20.026 1.00 96.31 100 GLU A C 1
ATOM 854 O O . GLU A 1 100 ? -8.911 7.584 20.621 1.00 96.31 100 GLU A O 1
ATOM 859 N N . VAL A 1 101 ? -10.288 6.557 19.178 1.00 95.94 101 VAL A N 1
ATOM 860 C CA . VAL A 1 101 ? -11.085 7.766 18.880 1.00 95.94 101 VAL A CA 1
ATOM 861 C C . VAL A 1 101 ? -12.225 8.031 19.880 1.00 95.94 101 VAL A C 1
ATOM 863 O O . VAL A 1 101 ? -12.942 9.019 19.726 1.00 95.94 101 VAL A O 1
ATOM 866 N N . GLY A 1 102 ? -12.388 7.193 20.913 1.00 97.50 102 GLY A N 1
ATOM 867 C CA . GLY A 1 102 ? -13.257 7.464 22.066 1.00 97.50 102 GLY A CA 1
ATOM 868 C C . GLY A 1 102 ? -14.589 6.708 22.125 1.00 97.50 102 GLY A C 1
ATOM 869 O O . GLY A 1 102 ? -15.435 7.056 22.953 1.00 97.50 102 GLY A O 1
ATOM 870 N N . TYR A 1 103 ? -14.805 5.682 21.296 1.00 98.00 103 TYR A N 1
ATOM 871 C CA . TYR A 1 103 ? -15.997 4.831 21.421 1.00 98.00 103 TYR A CA 1
ATOM 872 C C . TYR A 1 103 ? -15.928 3.963 22.679 1.00 98.00 103 TYR A C 1
ATOM 874 O O . TYR A 1 103 ? -14.861 3.484 23.074 1.00 98.00 103 TYR A O 1
ATOM 882 N N . LYS A 1 104 ? -17.079 3.706 23.310 1.00 97.62 104 LYS A N 1
ATOM 883 C CA . LYS A 1 104 ? -17.124 2.825 24.480 1.00 97.62 104 LYS A CA 1
ATOM 884 C C . LYS A 1 104 ? -17.098 1.368 24.037 1.00 97.62 104 LYS A C 1
ATOM 886 O O . LYS A 1 104 ? -17.790 0.972 23.103 1.00 97.62 104 LYS A O 1
ATOM 891 N N . GLN A 1 105 ? -16.365 0.535 24.774 1.00 96.12 105 GLN A N 1
ATOM 892 C CA . GLN A 1 105 ? -16.212 -0.890 24.454 1.00 96.12 105 GLN A CA 1
ATOM 893 C C . GLN A 1 105 ? -17.555 -1.613 24.270 1.00 96.12 105 GLN A C 1
ATOM 895 O O . GLN A 1 105 ? -17.710 -2.411 23.350 1.00 96.12 105 GLN A O 1
ATOM 900 N N . ASN A 1 106 ? -18.549 -1.319 25.112 1.00 96.00 106 ASN A N 1
ATOM 901 C CA . ASN A 1 106 ? -19.870 -1.945 25.049 1.00 96.00 106 ASN A CA 1
ATOM 902 C C . ASN A 1 106 ? -20.662 -1.600 23.773 1.00 96.00 106 ASN A C 1
ATOM 904 O O . ASN A 1 106 ? -21.547 -2.366 23.405 1.00 96.00 106 ASN A O 1
ATOM 908 N N . GLU A 1 107 ? -20.343 -0.498 23.092 1.00 96.62 107 GLU A N 1
ATOM 909 C CA . GLU A 1 107 ? -21.000 -0.079 21.847 1.00 96.62 107 GLU A CA 1
ATOM 910 C C . GLU A 1 107 ? -20.418 -0.793 20.621 1.00 96.62 107 GLU A C 1
ATOM 912 O O . GLU A 1 107 ? -21.126 -1.014 19.642 1.00 96.62 107 GLU A O 1
ATOM 917 N N . ILE A 1 108 ? -19.138 -1.180 20.674 1.00 97.56 108 ILE A N 1
ATOM 918 C CA . ILE A 1 108 ? -18.392 -1.682 19.509 1.00 97.56 108 ILE A CA 1
ATOM 919 C C . ILE A 1 108 ? -17.901 -3.128 19.645 1.00 97.56 108 ILE A C 1
ATOM 921 O O . ILE A 1 108 ? -17.382 -3.689 18.681 1.00 97.56 108 ILE A O 1
ATOM 925 N N . LYS A 1 109 ? -18.100 -3.778 20.802 1.00 96.44 109 LYS A N 1
ATOM 926 C CA . LYS A 1 109 ? -17.674 -5.171 21.049 1.00 96.44 109 LYS A CA 1
ATOM 927 C C . LYS A 1 109 ? 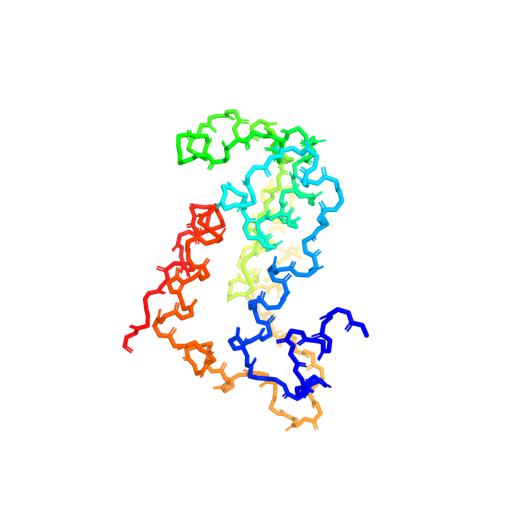-18.170 -6.153 19.984 1.00 96.44 109 LYS A C 1
ATOM 929 O O . LYS A 1 109 ? -17.454 -7.085 19.628 1.00 96.44 109 LYS A O 1
ATOM 934 N N . PHE A 1 110 ? -19.357 -5.910 19.424 1.00 96.12 110 PHE A N 1
ATOM 935 C CA . PHE A 1 110 ? -19.950 -6.753 18.382 1.00 96.12 110 PHE A CA 1
ATOM 936 C C . PHE A 1 110 ? -19.071 -6.889 17.123 1.00 96.12 110 PHE A C 1
ATOM 938 O O . PHE A 1 110 ? -19.222 -7.853 16.374 1.00 96.12 110 PHE A O 1
ATOM 945 N N . ILE A 1 111 ? -18.160 -5.940 16.866 1.00 96.00 111 ILE A N 1
ATOM 946 C CA . ILE A 1 111 ? -17.252 -5.971 15.710 1.00 96.00 111 ILE A CA 1
ATOM 947 C C . ILE A 1 111 ? -16.351 -7.207 15.769 1.00 96.00 111 ILE A C 1
ATOM 949 O O . ILE A 1 111 ? -16.163 -7.870 14.749 1.00 96.00 111 ILE A O 1
ATOM 953 N N . LEU A 1 112 ? -15.852 -7.557 16.957 1.00 95.19 112 LEU A N 1
ATOM 954 C CA . LEU A 1 112 ? -14.947 -8.694 17.154 1.00 95.19 112 LEU A CA 1
ATOM 955 C C . LEU A 1 112 ? -15.620 -10.031 16.820 1.00 95.19 112 LEU A C 1
ATOM 957 O O . LEU A 1 112 ? -14.985 -10.945 16.300 1.00 95.19 112 LEU A O 1
ATOM 961 N N . GLU A 1 113 ? -16.925 -10.124 17.056 1.00 92.94 113 GLU A N 1
ATOM 962 C CA . GLU A 1 113 ? -17.723 -11.337 16.856 1.00 92.94 113 GLU A CA 1
ATOM 963 C C . GLU A 1 113 ? -18.294 -11.434 15.430 1.00 92.94 113 GLU A C 1
ATOM 965 O O . GLU A 1 113 ? -18.857 -12.460 15.027 1.00 92.94 113 GLU A O 1
ATOM 970 N N . ARG A 1 114 ? -18.154 -10.372 14.626 1.00 91.81 114 ARG A N 1
ATOM 971 C CA . ARG A 1 114 ? -18.770 -10.303 13.305 1.00 91.81 114 ARG A CA 1
ATOM 972 C C . ARG A 1 114 ? -18.034 -11.188 12.305 1.00 91.81 114 ARG A C 1
ATOM 974 O O . ARG A 1 114 ? -16.840 -11.037 12.052 1.00 91.81 114 ARG A O 1
ATOM 981 N N . LYS A 1 115 ? -18.773 -12.092 11.660 1.00 86.88 115 LYS A N 1
ATOM 982 C CA . LYS A 1 115 ? -18.230 -12.933 10.584 1.00 86.88 115 LYS A CA 1
ATOM 983 C C . LYS A 1 115 ? -17.774 -12.071 9.402 1.00 86.88 115 LYS A C 1
ATOM 985 O O . LYS A 1 115 ? -18.442 -11.102 9.043 1.00 86.88 115 LYS A O 1
ATOM 990 N N . LYS A 1 116 ? -16.667 -12.473 8.767 1.00 82.12 116 LYS A N 1
ATOM 991 C CA . LYS A 1 116 ? -16.141 -11.829 7.553 1.00 82.12 116 LYS A CA 1
ATOM 992 C C . LYS A 1 116 ? -17.219 -11.811 6.463 1.00 82.12 116 LYS A C 1
ATOM 994 O O . LYS A 1 116 ? -17.676 -12.870 6.032 1.00 82.12 116 LYS A O 1
ATOM 999 N N . VAL A 1 117 ? -17.601 -10.615 6.020 1.00 79.50 117 VAL A N 1
ATOM 1000 C CA . VAL A 1 117 ? -18.488 -10.419 4.866 1.00 79.50 117 VAL A CA 1
ATOM 1001 C C . VAL A 1 117 ? -17.632 -10.482 3.609 1.00 79.50 117 VAL A C 1
ATOM 1003 O O . VAL A 1 117 ? -16.643 -9.762 3.499 1.00 79.50 117 VAL A O 1
ATOM 1006 N N . LEU A 1 118 ? -17.985 -11.363 2.678 1.00 71.69 118 LEU A N 1
ATOM 1007 C CA . LEU A 1 118 ? -17.250 -11.539 1.429 1.00 71.69 118 LEU A CA 1
ATOM 1008 C C . LEU A 1 118 ? -18.081 -11.034 0.249 1.00 71.69 118 LEU A C 1
ATOM 1010 O O . LEU A 1 118 ? -19.305 -11.188 0.273 1.00 71.69 118 LEU A O 1
ATOM 1014 N N . PRO A 1 119 ? -17.443 -10.455 -0.782 1.00 68.38 119 PRO A N 1
ATOM 1015 C CA . PRO A 1 119 ? -18.147 -10.082 -1.997 1.00 68.38 119 PRO A CA 1
ATOM 1016 C C . PRO A 1 119 ? -18.742 -11.329 -2.675 1.00 68.38 119 PRO A C 1
ATOM 1018 O O . PRO A 1 119 ? -18.147 -12.411 -2.596 1.00 68.38 119 PRO A O 1
ATOM 1021 N N . PRO A 1 120 ? -19.897 -11.196 -3.350 1.00 66.69 120 PRO A N 1
ATOM 1022 C CA . PRO A 1 120 ? -20.470 -12.287 -4.127 1.00 66.69 120 PRO A CA 1
ATOM 1023 C C . PRO A 1 120 ? -19.479 -12.717 -5.220 1.00 66.69 120 PRO A C 1
ATOM 1025 O O . PRO A 1 120 ? -19.039 -11.897 -6.024 1.00 66.69 120 PRO A O 1
ATOM 1028 N N . SER A 1 121 ? -19.104 -13.999 -5.229 1.00 61.09 121 SER A N 1
ATOM 1029 C CA . SER A 1 121 ? -18.236 -14.588 -6.257 1.00 61.09 121 SER A CA 1
ATOM 1030 C C . SER A 1 121 ? -19.088 -15.331 -7.290 1.00 61.09 121 SER A C 1
ATOM 1032 O O . SER A 1 121 ? -19.898 -16.167 -6.876 1.00 61.09 121 SER A O 1
ATOM 1034 N N . PRO A 1 122 ? -18.894 -15.111 -8.607 1.00 56.09 122 PRO A N 1
ATOM 1035 C CA . PRO A 1 122 ? -19.579 -15.868 -9.659 1.00 56.09 122 PRO A CA 1
ATOM 1036 C C . PRO A 1 122 ? -19.367 -17.387 -9.569 1.00 56.09 122 PRO A C 1
ATOM 1038 O O . PRO A 1 122 ? -20.186 -18.151 -10.064 1.00 56.09 122 PRO A O 1
ATOM 1041 N N . THR A 1 123 ? -18.282 -17.833 -8.930 1.00 55.41 123 THR A N 1
ATOM 1042 C CA . THR A 1 123 ? -17.926 -19.251 -8.785 1.00 55.41 123 THR A CA 1
ATOM 1043 C C . THR A 1 123 ? -18.272 -19.832 -7.410 1.00 55.41 123 THR A C 1
ATOM 1045 O O . THR A 1 123 ? -17.929 -20.979 -7.140 1.00 55.41 123 THR A O 1
ATOM 1048 N N . GLY A 1 124 ? -18.902 -19.069 -6.501 1.00 49.38 124 GLY A N 1
ATOM 1049 C CA . GLY A 1 124 ? -19.215 -19.500 -5.122 1.00 49.38 124 GLY A CA 1
ATOM 1050 C C . GLY A 1 124 ? -17.989 -19.677 -4.210 1.00 49.38 124 GLY A C 1
ATOM 1051 O O . GLY A 1 124 ? -18.076 -19.579 -2.986 1.00 49.38 124 GLY A O 1
ATOM 1052 N N . GLU A 1 125 ? -16.814 -19.835 -4.804 1.00 49.09 125 GLU A N 1
ATOM 1053 C CA . GLU A 1 125 ? -15.515 -19.738 -4.176 1.00 49.09 125 GLU A CA 1
ATOM 1054 C C . GLU A 1 125 ? -15.083 -18.273 -4.286 1.00 49.09 125 GLU A C 1
ATOM 1056 O O . GLU A 1 125 ? -14.591 -17.821 -5.319 1.00 49.09 125 GLU A O 1
ATOM 1061 N N . GLY A 1 126 ? -15.288 -17.470 -3.236 1.00 50.09 126 GLY A N 1
ATOM 1062 C CA . GLY A 1 126 ? -14.492 -16.242 -3.095 1.00 50.09 126 GLY A CA 1
ATOM 1063 C C . GLY A 1 126 ? -13.011 -16.596 -3.281 1.00 50.09 126 GLY A C 1
ATOM 1064 O O . GLY A 1 126 ? -12.654 -17.745 -3.033 1.00 50.09 126 GLY A O 1
ATOM 1065 N N . SER A 1 127 ? -12.163 -15.649 -3.692 1.00 52.94 127 SER A N 1
ATOM 1066 C CA . SER A 1 127 ? -10.734 -15.798 -4.064 1.00 52.94 127 SER A CA 1
ATOM 1067 C C . SER A 1 127 ? -9.795 -16.572 -3.100 1.00 52.94 127 SER A C 1
ATOM 1069 O O . SER A 1 127 ? -8.585 -16.572 -3.287 1.00 52.94 127 SER A O 1
ATOM 1071 N N . ARG A 1 128 ? -10.329 -17.234 -2.072 1.00 52.00 128 ARG A N 1
ATOM 1072 C CA . ARG A 1 128 ? -9.729 -18.062 -1.024 1.00 52.00 128 ARG A CA 1
ATOM 1073 C C . ARG A 1 128 ? -8.727 -19.124 -1.480 1.00 52.00 128 ARG A C 1
ATOM 1075 O O . ARG A 1 128 ? -7.943 -19.539 -0.636 1.00 52.00 128 ARG A O 1
ATOM 1082 N N . LYS A 1 129 ? -8.758 -19.612 -2.724 1.00 53.91 129 LYS A N 1
ATOM 1083 C CA . LYS A 1 129 ? -7.824 -20.672 -3.160 1.00 53.91 129 LYS A CA 1
ATOM 1084 C C . LYS A 1 129 ? -6.590 -20.160 -3.879 1.00 53.91 129 LYS A C 1
ATOM 1086 O O . LYS A 1 129 ? -5.557 -20.808 -3.783 1.00 53.91 129 LYS A O 1
ATOM 1091 N N . ALA A 1 130 ? -6.688 -19.030 -4.572 1.00 61.28 130 ALA A N 1
ATOM 1092 C CA . ALA A 1 130 ? -5.581 -18.563 -5.383 1.00 61.28 130 ALA A CA 1
ATOM 1093 C C . ALA A 1 130 ? -4.544 -17.901 -4.474 1.00 61.28 130 ALA A C 1
ATOM 1095 O O . ALA A 1 130 ? -4.692 -16.750 -4.053 1.00 61.28 130 ALA A O 1
ATOM 1096 N N . LYS A 1 131 ? -3.514 -18.669 -4.130 1.00 78.75 131 LYS A N 1
ATOM 1097 C CA . LYS A 1 131 ? -2.342 -18.172 -3.419 1.00 78.75 131 LYS A CA 1
ATOM 1098 C C . LYS A 1 131 ? -1.643 -17.158 -4.314 1.00 78.75 131 LYS A C 1
ATOM 1100 O O . LYS A 1 131 ? -1.455 -17.413 -5.502 1.00 78.75 131 LYS A O 1
ATOM 1105 N N . TRP A 1 132 ? -1.265 -15.999 -3.777 1.00 83.56 132 TRP A N 1
ATOM 1106 C CA . TRP A 1 132 ? -0.589 -14.980 -4.587 1.00 83.56 132 TRP A CA 1
ATOM 1107 C C . TRP A 1 132 ? 0.677 -15.569 -5.233 1.00 83.56 132 TRP A C 1
ATOM 1109 O O . TRP A 1 132 ? 0.996 -15.242 -6.369 1.00 83.56 132 TRP A O 1
ATOM 1119 N N . GLU A 1 133 ? 1.333 -16.513 -4.554 1.00 87.88 133 GLU A N 1
ATOM 1120 C CA . GLU A 1 133 ? 2.506 -17.261 -4.997 1.00 87.88 133 GLU A CA 1
ATOM 1121 C C . GLU A 1 133 ? 2.311 -17.972 -6.346 1.00 87.88 133 GLU A C 1
ATOM 1123 O O . GLU A 1 133 ? 3.283 -18.151 -7.084 1.00 87.88 133 GLU A O 1
ATOM 1128 N N . GLU A 1 134 ? 1.082 -18.368 -6.687 1.00 87.69 134 GLU A N 1
ATOM 1129 C CA . GLU A 1 134 ? 0.750 -19.032 -7.956 1.00 87.69 134 GLU A CA 1
ATOM 1130 C C . GLU A 1 134 ? 0.893 -18.079 -9.148 1.00 87.69 134 GLU A C 1
ATOM 1132 O O . GLU A 1 134 ? 1.234 -18.506 -10.249 1.00 87.69 134 GLU A O 1
ATOM 1137 N N . TYR A 1 135 ? 0.717 -16.775 -8.923 1.00 87.75 135 TYR A N 1
ATOM 1138 C CA . TYR A 1 135 ? 0.829 -15.753 -9.963 1.00 87.75 135 TYR A CA 1
ATOM 1139 C C . TYR A 1 135 ? 2.255 -15.218 -10.143 1.00 87.75 135 TYR A C 1
ATOM 1141 O O . TYR A 1 135 ? 2.545 -14.560 -11.143 1.00 87.75 135 TYR A O 1
ATOM 1149 N N . TYR A 1 136 ? 3.159 -15.476 -9.194 1.00 90.50 136 TYR A N 1
ATOM 1150 C CA . TYR A 1 136 ? 4.500 -14.891 -9.186 1.00 90.50 136 TYR A CA 1
ATOM 1151 C C . TYR A 1 136 ? 5.588 -15.927 -9.461 1.00 90.50 136 TYR A C 1
ATOM 1153 O O . TYR A 1 136 ? 5.783 -16.874 -8.696 1.00 90.50 136 TYR A O 1
ATOM 1161 N N . THR A 1 137 ? 6.378 -15.695 -10.511 1.00 91.94 137 THR A N 1
ATOM 1162 C CA . THR A 1 137 ? 7.709 -16.304 -10.637 1.00 91.94 137 THR A CA 1
ATOM 1163 C C . THR A 1 137 ? 8.709 -15.558 -9.736 1.00 91.94 137 THR A C 1
ATOM 1165 O O . THR A 1 137 ? 8.455 -14.395 -9.390 1.00 91.94 137 THR A O 1
ATOM 1168 N N . PRO A 1 138 ? 9.847 -16.168 -9.351 1.00 91.62 138 PRO A N 1
ATOM 1169 C CA . PRO A 1 138 ? 10.897 -15.473 -8.601 1.00 91.62 138 PRO A CA 1
ATOM 1170 C C . PRO A 1 138 ? 11.366 -14.181 -9.286 1.00 91.62 138 PRO A C 1
ATOM 1172 O O . PRO A 1 138 ? 11.534 -13.148 -8.639 1.00 91.62 138 PRO A O 1
ATOM 1175 N N . GLU A 1 139 ? 11.492 -14.195 -10.614 1.00 92.81 139 GLU A N 1
ATOM 1176 C CA . GLU A 1 139 ? 11.914 -13.036 -11.404 1.00 92.81 139 GLU A CA 1
ATOM 1177 C C . GLU A 1 139 ? 10.871 -11.917 -11.349 1.00 92.81 139 GLU A C 1
ATOM 1179 O O . GLU A 1 139 ? 11.224 -10.745 -11.198 1.00 92.81 139 GLU A O 1
ATOM 1184 N N . LEU A 1 140 ? 9.579 -12.259 -11.444 1.00 93.19 140 LEU A N 1
ATOM 1185 C CA . LEU A 1 140 ? 8.504 -11.277 -11.322 1.00 93.19 140 LEU A CA 1
ATOM 1186 C C . LEU A 1 140 ? 8.443 -10.693 -9.908 1.00 93.19 140 LEU A C 1
ATOM 1188 O O . LEU A 1 140 ? 8.270 -9.484 -9.757 1.00 93.19 140 LEU A O 1
ATOM 1192 N N . LYS A 1 141 ? 8.615 -11.520 -8.870 1.00 92.88 141 LYS A N 1
ATOM 1193 C CA . LYS A 1 141 ? 8.637 -11.050 -7.479 1.00 92.88 141 LYS A CA 1
ATOM 1194 C C . LYS A 1 141 ? 9.802 -10.091 -7.240 1.00 92.88 141 LYS A C 1
ATOM 1196 O O . LYS A 1 141 ? 9.583 -9.032 -6.659 1.00 92.88 141 LYS A O 1
ATOM 1201 N N . ASN A 1 142 ? 10.994 -10.399 -7.753 1.00 92.56 142 ASN A N 1
ATOM 1202 C CA . ASN A 1 142 ? 12.153 -9.504 -7.685 1.00 92.56 142 ASN A CA 1
ATOM 1203 C C . ASN A 1 142 ? 11.911 -8.185 -8.424 1.00 92.56 142 ASN A C 1
ATOM 1205 O O . ASN A 1 142 ? 12.242 -7.117 -7.907 1.00 92.56 142 ASN A O 1
ATOM 1209 N N . PHE A 1 143 ? 11.289 -8.243 -9.605 1.00 92.06 143 PHE A N 1
ATOM 1210 C CA . PHE A 1 143 ? 10.887 -7.046 -10.340 1.00 92.06 143 PHE A CA 1
ATOM 1211 C C . PHE A 1 143 ? 9.935 -6.175 -9.509 1.00 92.06 143 PHE A C 1
ATOM 1213 O O . PHE A 1 143 ? 10.227 -5.002 -9.286 1.00 92.06 143 PHE A O 1
ATOM 1220 N N . VAL A 1 144 ? 8.848 -6.748 -8.981 1.00 92.62 144 VAL A N 1
ATOM 1221 C CA . VAL A 1 144 ? 7.872 -6.012 -8.160 1.00 92.62 144 VAL A CA 1
ATOM 1222 C C . VAL A 1 144 ? 8.510 -5.474 -6.882 1.00 92.62 144 VAL A C 1
ATOM 1224 O O . VAL A 1 144 ? 8.305 -4.312 -6.559 1.00 92.62 144 VAL A O 1
ATOM 1227 N N . ARG A 1 145 ? 9.348 -6.253 -6.193 1.00 92.06 145 ARG A N 1
ATOM 1228 C CA . ARG A 1 145 ? 10.067 -5.803 -4.991 1.00 92.06 145 ARG A CA 1
ATOM 1229 C C . ARG A 1 145 ? 10.990 -4.618 -5.273 1.00 92.06 145 ARG A C 1
ATOM 1231 O O . ARG A 1 145 ? 11.052 -3.696 -4.466 1.00 92.06 145 ARG A O 1
ATOM 1238 N N . LYS A 1 146 ? 11.687 -4.612 -6.416 1.00 89.94 146 LYS A N 1
ATOM 1239 C CA . LYS A 1 146 ? 12.538 -3.484 -6.825 1.00 89.94 146 LYS A CA 1
ATOM 1240 C C . LYS A 1 146 ? 11.705 -2.236 -7.118 1.00 89.94 146 LYS A C 1
ATOM 1242 O O . LYS A 1 146 ? 12.059 -1.156 -6.657 1.00 89.94 146 LYS A O 1
ATOM 1247 N N . ARG A 1 147 ? 10.620 -2.379 -7.886 1.00 88.38 147 ARG A N 1
ATOM 1248 C CA . ARG A 1 147 ? 9.771 -1.252 -8.308 1.00 88.38 147 ARG A CA 1
ATOM 1249 C C . ARG A 1 147 ? 8.960 -0.680 -7.143 1.00 88.38 147 ARG A C 1
ATOM 1251 O O . ARG A 1 147 ? 8.873 0.531 -6.994 1.00 88.38 147 ARG A O 1
ATOM 1258 N N . GLU A 1 148 ? 8.431 -1.539 -6.280 1.00 91.62 148 GLU A N 1
ATOM 1259 C CA . GLU A 1 148 ? 7.520 -1.185 -5.182 1.00 91.62 148 GLU A CA 1
ATOM 1260 C C . GLU A 1 148 ? 8.213 -1.144 -3.813 1.00 91.62 148 GLU A C 1
ATOM 1262 O O . GLU A 1 148 ? 7.585 -1.318 -2.769 1.00 91.62 148 GLU A O 1
ATOM 1267 N N . LYS A 1 149 ? 9.530 -0.915 -3.808 1.00 89.75 149 LYS A N 1
ATOM 1268 C CA . LYS A 1 149 ? 10.378 -0.954 -2.610 1.00 89.75 149 LYS A CA 1
ATOM 1269 C C . LYS A 1 149 ? 9.852 -0.084 -1.464 1.00 89.75 149 LYS A C 1
ATOM 1271 O O . LYS A 1 149 ? 9.960 -0.478 -0.308 1.00 89.75 149 LYS A O 1
ATOM 1276 N N . PHE A 1 150 ? 9.265 1.070 -1.780 1.00 89.94 150 PHE A N 1
ATOM 1277 C CA . PHE A 1 150 ? 8.673 1.959 -0.780 1.00 89.94 150 PHE A CA 1
ATOM 1278 C C . PHE A 1 150 ? 7.527 1.303 -0.006 1.00 89.94 150 PHE A C 1
ATOM 1280 O O . PHE A 1 150 ? 7.485 1.378 1.217 1.00 89.94 150 PHE A O 1
ATOM 1287 N N . LEU A 1 151 ? 6.613 0.629 -0.706 1.00 92.81 151 LEU A N 1
ATOM 1288 C CA . LEU A 1 151 ? 5.484 -0.040 -0.063 1.00 92.81 151 LEU A CA 1
ATOM 1289 C C . LEU A 1 151 ? 5.950 -1.173 0.845 1.00 92.81 151 LEU A C 1
ATOM 1291 O O . LEU A 1 151 ? 5.421 -1.326 1.938 1.00 92.81 151 LEU A O 1
ATOM 1295 N N . PHE A 1 152 ? 6.967 -1.927 0.428 1.00 92.81 152 PHE A N 1
ATOM 1296 C CA . PHE A 1 152 ? 7.560 -2.967 1.271 1.00 92.81 152 PHE A CA 1
ATOM 1297 C C . PHE A 1 152 ? 8.318 -2.397 2.473 1.00 92.81 152 PHE A C 1
ATOM 1299 O O . PHE A 1 152 ? 8.373 -3.046 3.510 1.00 92.81 152 PHE A O 1
ATOM 1306 N N . PHE A 1 153 ? 8.857 -1.180 2.370 1.00 90.44 153 PHE A N 1
ATOM 1307 C CA . PHE A 1 153 ? 9.425 -0.480 3.520 1.00 90.44 153 PHE A CA 1
ATOM 1308 C C . PHE A 1 153 ? 8.339 -0.068 4.527 1.00 90.44 153 PHE A C 1
ATOM 1310 O O . PHE A 1 153 ? 8.508 -0.275 5.724 1.00 90.44 153 PHE A O 1
ATOM 1317 N N . LEU A 1 154 ? 7.217 0.488 4.054 1.00 89.75 154 LEU A N 1
ATOM 1318 C CA . LEU A 1 154 ? 6.102 0.896 4.920 1.00 89.75 154 LEU A CA 1
ATOM 1319 C C . LEU A 1 154 ? 5.339 -0.289 5.524 1.00 89.75 154 LEU A C 1
ATOM 1321 O O . LEU A 1 154 ? 4.838 -0.199 6.643 1.00 89.75 154 LEU A O 1
ATOM 1325 N N . PHE A 1 155 ? 5.235 -1.389 4.781 1.00 92.12 155 PHE A N 1
ATOM 1326 C CA . PHE A 1 155 ? 4.473 -2.573 5.161 1.00 92.12 155 PHE A CA 1
ATOM 1327 C C . PHE A 1 155 ? 5.349 -3.833 5.070 1.00 92.12 155 PHE A C 1
ATOM 1329 O O . PHE A 1 155 ? 5.142 -4.674 4.186 1.00 92.12 155 PHE A O 1
ATOM 1336 N N . PRO A 1 156 ? 6.332 -3.984 5.978 1.00 91.75 156 PRO A N 1
ATOM 1337 C CA . PRO A 1 156 ? 7.325 -5.057 5.910 1.00 91.75 156 PRO A CA 1
ATOM 1338 C C . PRO A 1 156 ? 6.714 -6.459 6.021 1.00 91.75 156 PRO A C 1
ATOM 1340 O O . PRO A 1 156 ? 7.247 -7.400 5.439 1.00 91.75 156 PRO A O 1
ATOM 1343 N N . ASP A 1 157 ? 5.555 -6.598 6.673 1.00 90.69 157 ASP A N 1
ATOM 1344 C CA . ASP A 1 157 ? 4.835 -7.874 6.799 1.00 90.69 157 ASP A CA 1
ATOM 1345 C C . ASP A 1 157 ? 4.446 -8.489 5.440 1.00 90.69 157 ASP A C 1
ATOM 1347 O O . ASP A 1 157 ? 4.238 -9.699 5.342 1.00 90.69 157 ASP A O 1
ATOM 1351 N N . TYR A 1 158 ? 4.363 -7.677 4.378 1.00 89.94 158 TYR A N 1
ATOM 1352 C CA . TYR A 1 158 ? 4.052 -8.141 3.024 1.00 89.94 158 TYR A CA 1
ATOM 1353 C C . TYR A 1 158 ? 5.299 -8.424 2.169 1.00 89.94 158 TYR A C 1
ATOM 1355 O O . TYR A 1 158 ? 5.170 -8.957 1.059 1.00 89.94 158 TYR A O 1
ATOM 1363 N N . ASP A 1 159 ? 6.512 -8.127 2.654 1.00 90.25 159 ASP A N 1
ATOM 1364 C CA . ASP A 1 159 ? 7.772 -8.453 1.968 1.00 90.25 159 ASP A CA 1
ATOM 1365 C C . ASP A 1 159 ? 8.194 -9.913 2.207 1.00 90.25 159 ASP A C 1
ATOM 1367 O O . ASP A 1 159 ? 9.295 -10.234 2.655 1.00 90.25 159 ASP A O 1
ATOM 1371 N N . VAL A 1 160 ? 7.278 -10.828 1.901 1.00 85.75 160 VAL A N 1
ATOM 1372 C CA . VAL A 1 160 ? 7.501 -12.268 2.012 1.00 85.75 160 VAL A CA 1
ATOM 1373 C C . VAL A 1 160 ? 8.180 -12.818 0.758 1.00 85.75 160 VAL A C 1
ATOM 1375 O O . VAL A 1 160 ? 7.833 -12.465 -0.377 1.00 85.75 160 VAL A O 1
ATOM 1378 N N . GLN A 1 161 ? 9.144 -13.714 0.963 1.00 74.12 161 GLN A N 1
ATOM 1379 C CA . GLN A 1 161 ? 9.765 -14.488 -0.109 1.00 74.12 161 GLN A CA 1
ATOM 1380 C C . GLN A 1 161 ? 8.880 -15.677 -0.485 1.00 74.12 161 GLN A C 1
ATOM 1382 O O . GLN A 1 161 ? 8.210 -16.260 0.371 1.00 74.12 161 GLN A O 1
ATOM 1387 N N . LYS A 1 162 ? 8.888 -16.047 -1.769 1.00 64.50 162 LYS A N 1
ATOM 1388 C CA . LYS A 1 162 ? 8.272 -17.302 -2.209 1.00 64.50 162 LYS A CA 1
ATOM 1389 C C . LYS A 1 162 ? 9.094 -18.449 -1.606 1.00 64.50 162 LYS A C 1
ATOM 1391 O O . LYS A 1 162 ? 10.302 -18.489 -1.829 1.00 64.50 162 LYS A O 1
ATOM 1396 N N . LYS A 1 163 ? 8.456 -19.299 -0.796 1.00 55.78 163 LYS A N 1
ATOM 1397 C CA . LYS A 1 163 ? 9.062 -20.535 -0.278 1.00 55.78 163 LYS A CA 1
ATOM 1398 C C . LYS A 1 163 ? 9.129 -21.598 -1.366 1.00 55.78 163 LYS A C 1
ATOM 1400 O O . LYS A 1 163 ? 8.197 -21.623 -2.202 1.00 55.78 163 LYS A O 1
#

Radius of gyration: 19.44 Å; chains: 1; bounding box: 38×38×56 Å

pLDDT: mean 83.85, std 13.58, range [49.09, 98.0]

Foldseek 3Di:
DVLCVVPVPPPPDALLVVQVCCQPPVPPCVLCVVLDDSLQFAGPVLLVCLVVFFPCSSVVRSDRDDPVCLPDPVVVVRGDPDDDADPVCRLVSVLVVCVVVPDDCVVRVVSVVDDDDADDDPVNDGVVPDDVLVRDDQVSLVVNCSRNVSVCSVVVVPNDDRD